Protein AF-A0A517SZ57-F1 (afdb_monomer)

Solvent-accessible surface area (backbone atoms only — not comparable to full-atom values): 10091 Å² total; per-residue (Å²): 117,34,33,33,32,41,31,28,54,90,90,48,56,42,50,52,50,46,51,49,31,30,53,42,18,38,74,72,72,33,50,44,45,76,44,53,59,81,81,44,73,68,91,78,59,69,64,86,79,36,79,41,82,43,83,41,66,70,86,71,77,87,79,80,65,83,84,56,52,62,66,47,64,80,46,38,63,70,48,49,51,38,52,44,48,58,47,46,61,42,59,80,42,87,57,79,73,95,71,88,86,86,75,53,60,57,51,54,48,83,79,45,52,78,67,57,54,52,51,50,55,52,49,22,67,72,68,76,41,90,63,76,77,82,55,64,45,79,59,50,56,61,67,61,49,49,48,54,22,45,52,55,44,50,49,56,57,49,57,49,53,52,53,53,52,56,65,72,75,107

InterPro domains:
  IPR008254 Flavodoxin/nitric oxide synthase [PS50902] (3-157)
  IPR026816 Flavodoxin domain [PF12724] (4-80)
  IPR026816 Flavodoxin domain [PF12724] (85-133)
  IPR029039 Flavoprotein-like superfamily [G3DSA:3.40.50.360] (1-157)
  IPR029039 Flavoprotein-like superfamily [SSF52218] (1-153)
  IPR052200 Protoporphyrinogen IX dehydrogenase [PTHR38030] (79-154)

Organism: NCBI:txid2528025

Sequence (170 aa):
MRAIVIYATCEGQTERIAKRCADVMRRSGVPTDTFNVTRNDVAELAVESYDAVMLGSSLHYAEHDPRIAWCIREHAKDRAEAEWLADEFLRNERIEPTRRACFAGALRYSKYGWLKKRMMRWIAEKSGSKTETTHDYEYTDWDTVDQFAKDFAADLIGNKTERLQSSLAS

Mean predicted aligned error: 10.83 Å

pLDDT: mean 72.56, std 17.62, range [38.19, 98.38]

Radius of gyration: 19.08 Å; Cα contacts (8 Å, |Δi|>4): 179; chains: 1; bounding box: 48×31×59 Å

Foldseek 3Di:
DEEEEEEEDDQCFLVVLSVLLQVLLVVVVHNYYYHYVLVDPCVPDPNVVGPYYHYTYDDDDDDDDPVCVVVCVVCVVSRVVSVCVVCVVCPVDVDDDPDDDDWDTKAALVSDDPVNLVVVVVVCVVVVHPPPSPHIGGRGPSVVSSVVSSVVSVVSVVVVVVVVVVVVVD

Nearest PDB structures (foldseek):
  1f4p-assembly1_A  TM=8.834E-01  e=1.327E-02  Nitratidesulfovibrio vulgaris
  5veg-assembly3_C  TM=7.105E-01  e=2.317E-03  Limosilactobacillus reuteri
  1xyv-assembly1_A  TM=5.063E-01  e=4.060E-03  Nitratidesulfovibrio vulgaris
  5wid-assembly2_B  TM=5.171E-01  e=7.574E-03  Methanosarcina acetivorans C2A
  7ddz-assembly1_A  TM=5.078E-01  e=4.340E-02  Enterobacteria phage RB59

Secondary structure (DSSP, 8-state):
--EEEEE--SSSHHHHHHHHHHHHHHHTT--EEEEETTTS-GGG--GGG-SEEEEE-----SS--TTSHHHHHHHHHHHHHHHHHHHHHHHHS----S-------EE-GGG--HHHHHHHHHHHHHHT----TTS-EE---HHHHHHHHHHHHHHHHHHHHHHHHHHH--

Structure (mmCIF, N/CA/C/O backbone):
data_AF-A0A517SZ57-F1
#
_entry.id   AF-A0A517SZ57-F1
#
loop_
_atom_site.group_PDB
_atom_site.id
_atom_site.type_symbol
_atom_site.label_atom_id
_atom_site.label_alt_id
_atom_site.label_comp_id
_atom_site.label_asym_id
_atom_site.label_entity_id
_atom_site.label_seq_id
_atom_site.pdbx_PDB_ins_code
_atom_site.Cartn_x
_atom_site.Cartn_y
_atom_site.Cartn_z
_atom_site.occupancy
_atom_site.B_iso_or_equiv
_atom_site.auth_seq_id
_atom_site.auth_comp_id
_atom_site.auth_asym_id
_atom_site.auth_atom_id
_atom_site.pdbx_PDB_model_num
ATOM 1 N N . MET A 1 1 ? -13.703 -2.070 14.723 1.00 83.94 1 MET A N 1
ATOM 2 C CA . MET A 1 1 ? -12.704 -1.172 14.137 1.00 83.94 1 MET A CA 1
ATOM 3 C C . MET A 1 1 ? -12.331 -1.779 12.817 1.00 83.94 1 MET A C 1
ATOM 5 O O . MET A 1 1 ? -12.002 -2.959 12.811 1.00 83.94 1 MET A O 1
ATOM 9 N N . ARG A 1 2 ? -12.494 -1.043 11.732 1.00 91.19 2 ARG A N 1
ATOM 10 C CA . ARG A 1 2 ? -12.281 -1.528 10.377 1.00 91.19 2 ARG A CA 1
ATOM 11 C C . ARG A 1 2 ? -11.394 -0.547 9.638 1.00 91.19 2 ARG A C 1
ATOM 13 O O . ARG A 1 2 ? -11.598 0.656 9.743 1.00 91.19 2 ARG A O 1
ATOM 20 N N . ALA A 1 3 ? -10.435 -1.069 8.891 1.00 93.44 3 ALA A N 1
ATOM 21 C CA . ALA A 1 3 ? -9.559 -0.267 8.053 1.00 93.44 3 ALA A CA 1
ATOM 22 C C . ALA A 1 3 ? -9.757 -0.610 6.576 1.00 93.44 3 ALA A C 1
ATOM 24 O O . ALA A 1 3 ? -10.276 -1.675 6.238 1.00 93.44 3 ALA A O 1
ATOM 25 N N . ILE A 1 4 ? -9.309 0.272 5.693 1.00 93.19 4 ILE A N 1
ATOM 26 C CA . ILE A 1 4 ? -9.228 -0.005 4.262 1.00 93.19 4 ILE A CA 1
ATOM 27 C C . ILE A 1 4 ? -7.872 0.418 3.711 1.00 93.19 4 ILE A C 1
ATOM 29 O O . ILE A 1 4 ? -7.349 1.474 4.058 1.00 93.19 4 ILE A O 1
ATOM 33 N N . VAL A 1 5 ? -7.301 -0.412 2.839 1.00 92.31 5 VAL A N 1
ATOM 34 C CA . VAL A 1 5 ? -6.126 -0.067 2.036 1.00 92.31 5 VAL A CA 1
ATOM 35 C C . VAL A 1 5 ? -6.583 0.264 0.620 1.00 92.31 5 VAL A C 1
ATOM 37 O O . VAL A 1 5 ? -6.932 -0.630 -0.154 1.00 92.31 5 VAL A O 1
ATOM 40 N N . ILE A 1 6 ? -6.578 1.546 0.277 1.00 88.88 6 ILE A N 1
ATOM 41 C CA . ILE A 1 6 ? -6.873 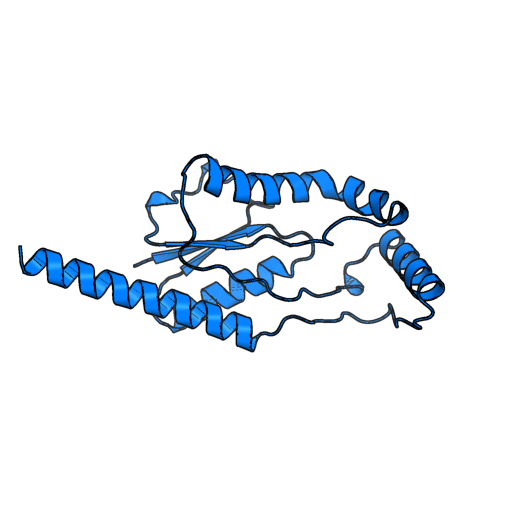2.047 -1.065 1.00 88.88 6 ILE A CA 1
ATOM 42 C C . ILE A 1 6 ? -5.547 2.168 -1.808 1.00 88.88 6 ILE A C 1
ATOM 44 O O . ILE A 1 6 ? -4.591 2.752 -1.298 1.00 88.88 6 ILE A O 1
ATOM 48 N N . TYR A 1 7 ? -5.448 1.602 -3.006 1.00 86.25 7 TYR A N 1
ATOM 49 C CA . TYR A 1 7 ? -4.203 1.648 -3.758 1.00 86.25 7 TYR A CA 1
ATOM 50 C C . TYR A 1 7 ? -4.399 1.759 -5.262 1.00 86.25 7 TYR A C 1
ATOM 52 O O . TYR A 1 7 ? -5.404 1.319 -5.817 1.00 86.25 7 TYR A O 1
ATOM 60 N N . ALA A 1 8 ? -3.370 2.285 -5.920 1.00 81.31 8 ALA A N 1
ATOM 61 C CA . ALA A 1 8 ? -3.221 2.282 -7.364 1.00 81.31 8 ALA A CA 1
ATOM 62 C C . ALA A 1 8 ? -1.976 1.483 -7.759 1.00 81.31 8 ALA A C 1
ATOM 64 O O . ALA A 1 8 ? -0.905 1.621 -7.162 1.00 81.31 8 ALA A O 1
ATOM 65 N N . THR A 1 9 ? -2.089 0.635 -8.781 1.00 80.19 9 THR A N 1
ATOM 66 C CA . THR A 1 9 ? -0.942 -0.122 -9.289 1.00 80.19 9 THR A CA 1
ATOM 67 C C . THR A 1 9 ? -0.967 -0.240 -10.806 1.00 80.19 9 THR A C 1
ATOM 69 O O . THR A 1 9 ? -2.011 -0.515 -11.394 1.00 80.19 9 THR A O 1
ATOM 72 N N . CYS A 1 10 ? 0.205 -0.085 -11.425 1.00 72.75 10 CYS A N 1
ATOM 73 C CA . CYS A 1 10 ? 0.409 -0.358 -12.850 1.00 72.75 10 CYS A CA 1
ATOM 74 C C . CYS A 1 10 ? 0.941 -1.786 -13.063 1.00 72.75 10 CYS A C 1
ATOM 76 O O . CYS A 1 10 ? 0.370 -2.581 -13.803 1.00 72.75 10 CYS A O 1
ATOM 78 N N . GLU A 1 11 ? 2.030 -2.146 -12.373 1.00 73.44 11 GLU A N 1
ATOM 79 C CA . GLU A 1 11 ? 2.751 -3.414 -12.602 1.00 73.44 11 GLU A CA 1
ATOM 80 C C . GLU A 1 11 ? 2.417 -4.508 -11.562 1.00 73.44 11 GLU A C 1
ATOM 82 O O . GLU A 1 11 ? 2.862 -5.659 -11.662 1.00 73.44 11 GLU A O 1
ATOM 87 N N . GLY A 1 12 ? 1.576 -4.176 -10.577 1.00 83.44 12 GLY A N 1
ATOM 88 C CA . GLY A 1 12 ? 1.079 -5.091 -9.546 1.00 83.44 12 GLY A CA 1
ATOM 89 C C . GLY A 1 12 ? 1.915 -5.135 -8.266 1.00 83.44 12 GLY A C 1
ATOM 90 O O . GLY A 1 12 ? 1.548 -5.848 -7.336 1.00 83.44 12 GLY A O 1
ATOM 91 N N . GLN A 1 13 ? 3.029 -4.398 -8.177 1.00 85.31 13 GLN A N 1
ATOM 92 C CA . GLN A 1 13 ? 3.832 -4.398 -6.950 1.00 85.31 13 GLN A CA 1
ATOM 93 C C . GLN A 1 13 ? 3.120 -3.684 -5.800 1.00 85.31 13 GLN A C 1
ATOM 95 O O . GLN A 1 13 ? 3.019 -4.243 -4.712 1.00 85.31 13 GLN A O 1
ATOM 100 N N . THR A 1 14 ? 2.554 -2.501 -6.050 1.00 86.88 14 THR A N 1
ATOM 101 C CA . THR A 1 14 ? 1.761 -1.785 -5.039 1.00 86.88 14 THR A CA 1
ATOM 102 C C . THR A 1 14 ? 0.558 -2.611 -4.578 1.00 86.88 14 THR A C 1
ATOM 104 O O . THR A 1 14 ? 0.268 -2.620 -3.390 1.00 86.88 14 THR A O 1
ATOM 107 N N . GLU A 1 15 ? -0.078 -3.392 -5.461 1.00 91.38 15 GLU A N 1
ATOM 108 C CA . GLU A 1 15 ? -1.134 -4.336 -5.058 1.00 91.38 15 GLU A CA 1
ATOM 109 C C . GLU A 1 15 ? -0.623 -5.410 -4.094 1.00 91.38 15 GLU A C 1
ATOM 111 O O . GLU A 1 15 ? -1.289 -5.707 -3.104 1.00 91.38 15 GLU A O 1
ATOM 116 N N . ARG A 1 16 ? 0.557 -5.994 -4.347 1.00 94.06 16 ARG A N 1
ATOM 117 C CA . ARG A 1 16 ? 1.138 -6.977 -3.419 1.00 94.06 16 ARG A CA 1
ATOM 118 C C . ARG A 1 16 ? 1.443 -6.359 -2.062 1.00 94.06 16 ARG A C 1
ATOM 120 O O . ARG A 1 16 ? 1.138 -6.985 -1.053 1.00 94.06 16 ARG A O 1
ATOM 127 N N . ILE A 1 17 ? 2.013 -5.155 -2.043 1.00 93.56 17 ILE A N 1
ATOM 128 C CA . ILE A 1 17 ? 2.291 -4.418 -0.805 1.00 93.56 17 ILE A CA 1
ATOM 129 C C . ILE A 1 17 ? 0.980 -4.138 -0.062 1.00 93.56 17 ILE A C 1
ATOM 131 O O . ILE A 1 17 ? 0.853 -4.502 1.101 1.00 93.56 17 ILE A O 1
ATOM 135 N N . ALA A 1 18 ? -0.029 -3.592 -0.743 1.00 94.56 18 ALA A N 1
ATOM 136 C CA . ALA A 1 18 ? -1.326 -3.271 -0.153 1.00 94.56 18 ALA A CA 1
ATOM 137 C C . ALA A 1 18 ? -2.034 -4.504 0.430 1.00 94.56 18 ALA A C 1
ATOM 139 O O . ALA A 1 18 ? -2.500 -4.476 1.570 1.00 94.56 18 ALA A O 1
ATOM 140 N N . LYS A 1 19 ? -2.070 -5.612 -0.322 1.00 96.62 19 LYS A N 1
ATOM 141 C CA . LYS A 1 19 ? -2.635 -6.881 0.158 1.00 96.62 19 LYS A CA 1
ATOM 142 C C . LYS A 1 19 ? -1.855 -7.428 1.349 1.00 96.62 19 LYS A C 1
ATOM 144 O O . LYS A 1 19 ? -2.472 -7.872 2.311 1.00 96.62 19 LYS A O 1
ATOM 149 N N . ARG A 1 20 ? -0.520 -7.340 1.326 1.00 97.75 20 ARG A N 1
ATOM 150 C CA . ARG A 1 20 ? 0.320 -7.767 2.451 1.00 97.75 20 ARG A CA 1
ATOM 151 C C . ARG A 1 20 ? 0.036 -6.949 3.708 1.00 97.75 20 ARG A C 1
ATOM 153 O O . ARG A 1 20 ? -0.164 -7.548 4.761 1.00 97.75 20 ARG A O 1
ATOM 160 N N . CYS A 1 21 ? -0.050 -5.622 3.595 1.00 97.31 21 CYS A N 1
ATOM 161 C CA . CYS A 1 21 ? -0.432 -4.755 4.708 1.00 97.31 21 CYS A CA 1
ATOM 162 C C . CYS A 1 21 ? -1.797 -5.154 5.276 1.00 97.31 21 CYS A C 1
ATOM 164 O O . CYS A 1 21 ? -1.914 -5.378 6.479 1.00 97.31 21 CYS A O 1
ATOM 166 N N . ALA A 1 22 ? -2.807 -5.326 4.418 1.00 97.62 22 ALA A N 1
ATOM 167 C CA . ALA A 1 22 ? -4.140 -5.735 4.851 1.00 97.62 22 ALA A CA 1
ATOM 168 C C . ALA A 1 22 ? -4.134 -7.098 5.562 1.00 97.62 22 ALA A C 1
ATOM 170 O O . ALA A 1 22 ? -4.761 -7.246 6.608 1.00 97.62 22 ALA A O 1
ATOM 171 N N . ASP A 1 23 ? -3.395 -8.084 5.050 1.00 98.38 23 ASP A N 1
ATOM 172 C CA . ASP A 1 23 ? -3.274 -9.404 5.680 1.00 98.38 23 ASP A CA 1
ATOM 173 C C . ASP A 1 23 ? -2.575 -9.346 7.041 1.00 98.38 23 ASP A C 1
ATOM 175 O O . ASP A 1 23 ? -2.975 -10.034 7.983 1.00 98.38 23 ASP A O 1
ATOM 179 N N . VAL A 1 24 ? -1.534 -8.523 7.174 1.00 98.00 24 VAL A N 1
ATOM 180 C CA . VAL A 1 24 ? -0.868 -8.289 8.460 1.00 98.00 24 VAL A CA 1
ATOM 181 C C . VAL A 1 24 ? -1.825 -7.626 9.447 1.00 98.00 24 VAL A C 1
ATOM 183 O O . VAL A 1 24 ? -1.983 -8.137 10.552 1.00 98.00 24 VAL A O 1
ATOM 186 N N . MET A 1 25 ? -2.528 -6.567 9.045 1.00 97.19 25 MET A N 1
ATOM 187 C CA . MET A 1 25 ? -3.494 -5.878 9.903 1.00 97.19 25 MET A CA 1
ATOM 188 C C . MET A 1 25 ? -4.645 -6.794 10.344 1.00 97.19 25 MET A C 1
ATOM 190 O O . MET A 1 25 ? -4.996 -6.809 11.525 1.00 97.19 25 MET A O 1
ATOM 194 N N . ARG A 1 26 ? -5.174 -7.627 9.434 1.00 97.25 26 ARG A N 1
ATOM 195 C CA . ARG A 1 26 ? -6.184 -8.653 9.752 1.00 97.25 26 ARG A CA 1
ATOM 196 C C . ARG A 1 26 ? -5.679 -9.624 10.815 1.00 97.25 26 ARG A C 1
ATOM 198 O O . ARG A 1 26 ? -6.395 -9.892 11.776 1.00 97.25 26 ARG A O 1
ATOM 205 N N . ARG A 1 27 ? -4.445 -10.126 10.676 1.00 97.06 27 ARG A N 1
ATOM 206 C CA . ARG A 1 27 ? -3.818 -11.021 11.670 1.00 97.06 27 ARG A CA 1
ATOM 207 C C . ARG A 1 27 ? -3.573 -10.336 13.012 1.00 97.06 27 ARG A C 1
ATOM 209 O O . ARG A 1 27 ? -3.646 -11.001 14.038 1.00 97.06 27 ARG A O 1
ATOM 216 N N . SER A 1 28 ? -3.349 -9.026 13.008 1.00 95.31 28 SER A N 1
ATOM 217 C CA . SER A 1 28 ? -3.250 -8.200 14.216 1.00 95.31 28 SER A CA 1
ATOM 218 C C . SER A 1 28 ? -4.613 -7.839 14.832 1.00 95.31 28 SER A C 1
ATOM 220 O O . SER A 1 28 ? -4.660 -7.072 15.787 1.00 95.31 28 SER A O 1
ATOM 222 N N . GLY A 1 29 ? -5.726 -8.373 14.312 1.00 94.69 29 GLY A N 1
ATOM 223 C CA . GLY A 1 29 ? -7.066 -8.165 14.870 1.00 94.69 29 GLY A CA 1
ATOM 224 C C . GLY A 1 29 ? -7.808 -6.934 14.342 1.00 94.69 29 GLY A C 1
ATOM 225 O O . GLY A 1 29 ? -8.858 -6.586 14.880 1.00 94.69 29 GLY A O 1
ATOM 226 N N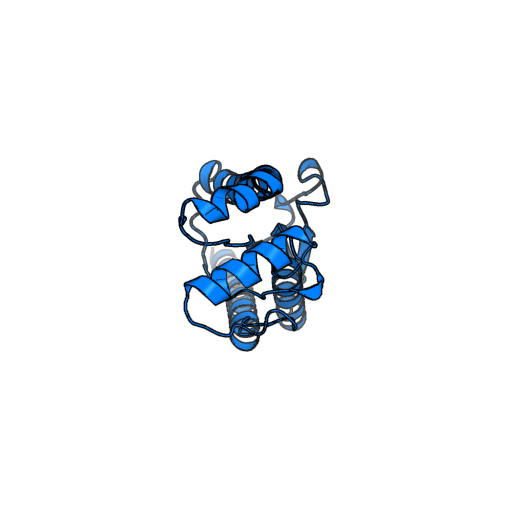 . VAL A 1 30 ? -7.306 -6.287 13.284 1.00 95.62 30 VAL A N 1
ATOM 227 C CA . VAL A 1 30 ? -7.980 -5.175 12.600 1.00 95.62 30 VAL A CA 1
ATOM 228 C C . VAL A 1 30 ? -8.554 -5.685 11.273 1.00 95.62 30 VAL A C 1
ATOM 230 O O . VAL A 1 30 ? -7.807 -5.834 10.301 1.00 95.62 30 VAL A O 1
ATOM 233 N N . PRO A 1 31 ? -9.870 -5.971 11.183 1.00 96.12 31 PRO A N 1
ATOM 234 C CA . PRO A 1 31 ? -10.500 -6.280 9.908 1.00 96.12 31 PRO A CA 1
ATOM 235 C C . PRO A 1 31 ? -10.191 -5.171 8.900 1.00 96.12 31 PRO A C 1
ATOM 237 O O . PRO A 1 31 ? -10.443 -3.996 9.163 1.00 96.12 31 PRO A O 1
ATOM 240 N N . THR A 1 32 ? -9.586 -5.550 7.780 1.00 96.88 32 THR A N 1
ATOM 241 C CA . THR A 1 32 ? -9.049 -4.597 6.807 1.00 96.88 32 THR A CA 1
ATOM 242 C C . THR A 1 32 ? -9.504 -4.982 5.412 1.00 96.88 32 THR A C 1
ATOM 244 O O . THR A 1 32 ? -9.312 -6.130 5.022 1.00 96.88 32 THR A O 1
ATOM 247 N N . ASP A 1 33 ? -10.080 -4.058 4.654 1.00 95.19 33 ASP A N 1
ATOM 248 C CA . ASP A 1 33 ? -10.451 -4.266 3.251 1.00 95.19 33 ASP A CA 1
ATOM 249 C C . ASP A 1 33 ? -9.381 -3.698 2.313 1.00 95.19 33 ASP A C 1
ATOM 251 O O . ASP A 1 33 ? -8.481 -2.973 2.733 1.00 95.19 33 ASP A O 1
ATOM 255 N N . THR A 1 34 ? -9.443 -4.050 1.030 1.00 94.06 34 THR A N 1
ATOM 256 C CA . THR A 1 34 ? -8.514 -3.537 0.014 1.00 94.06 34 THR A CA 1
ATOM 257 C C . THR A 1 34 ? -9.282 -3.063 -1.207 1.00 94.06 34 THR A C 1
ATOM 259 O O . THR A 1 34 ? -10.129 -3.809 -1.695 1.00 94.06 34 THR A O 1
ATOM 262 N N . PHE A 1 35 ? -8.937 -1.897 -1.747 1.00 88.75 35 PHE A N 1
ATOM 263 C CA . PHE A 1 35 ? -9.620 -1.303 -2.894 1.00 88.75 35 PHE A CA 1
ATOM 264 C C . PHE A 1 35 ? -8.619 -0.816 -3.942 1.00 88.75 35 PHE A C 1
ATOM 266 O O . PHE A 1 35 ? -7.731 -0.024 -3.636 1.00 88.75 35 PHE A O 1
ATOM 273 N N . ASN A 1 36 ? -8.749 -1.313 -5.176 1.00 87.00 36 ASN A N 1
ATOM 274 C CA . ASN A 1 36 ? -7.895 -0.908 -6.292 1.00 87.00 36 ASN A CA 1
ATOM 275 C C . ASN A 1 36 ? -8.609 0.125 -7.163 1.00 87.00 36 ASN A C 1
ATOM 277 O O . ASN A 1 36 ? -9.524 -0.230 -7.908 1.00 87.00 36 ASN A O 1
ATOM 281 N N . VAL A 1 37 ? -8.140 1.365 -7.120 1.00 80.06 37 VAL A N 1
ATOM 282 C CA . VAL A 1 37 ? -8.763 2.494 -7.828 1.00 80.06 37 VAL A CA 1
ATOM 283 C C . VAL A 1 37 ? -8.508 2.466 -9.334 1.00 80.06 37 VAL A C 1
ATOM 285 O O . VAL A 1 37 ? -9.255 3.064 -10.090 1.00 80.06 37 VAL A O 1
ATOM 288 N N . THR A 1 38 ? -7.498 1.723 -9.811 1.00 74.50 38 THR A N 1
ATOM 289 C CA . THR A 1 38 ? -7.248 1.596 -11.261 1.00 74.50 38 THR A CA 1
ATOM 290 C C . THR A 1 38 ? -8.203 0.621 -11.946 1.00 74.50 38 THR A C 1
ATOM 292 O O . THR A 1 38 ? -8.153 0.449 -13.161 1.00 74.50 38 THR A O 1
ATOM 295 N N . ARG A 1 39 ? -9.047 -0.073 -11.174 1.00 75.88 39 ARG A N 1
ATOM 296 C CA . ARG A 1 39 ? -9.964 -1.103 -11.681 1.00 75.88 39 ARG A CA 1
ATOM 297 C C . ARG A 1 39 ? -11.413 -0.918 -11.251 1.00 75.88 39 ARG A C 1
ATOM 299 O O . ARG A 1 39 ? -12.261 -1.638 -11.764 1.00 75.88 39 ARG A O 1
ATOM 306 N N . ASN A 1 40 ? -11.682 -0.025 -10.305 1.00 73.62 40 ASN A N 1
ATOM 307 C CA . ASN A 1 40 ? -12.998 0.161 -9.708 1.00 73.62 40 ASN A CA 1
ATOM 308 C C . ASN A 1 40 ? -13.261 1.657 -9.539 1.00 73.62 40 ASN A C 1
ATOM 310 O O . ASN A 1 40 ? -12.328 2.412 -9.263 1.00 73.62 40 ASN A O 1
ATOM 314 N N . ASP A 1 41 ? -14.520 2.059 -9.678 1.00 73.62 41 ASP A N 1
ATOM 315 C CA . ASP A 1 41 ? -14.937 3.442 -9.472 1.00 73.62 41 ASP A CA 1
ATOM 316 C C . ASP A 1 41 ? -15.008 3.760 -7.971 1.00 73.62 41 ASP A C 1
ATOM 318 O O . ASP A 1 41 ? -15.628 3.039 -7.189 1.00 73.62 41 ASP A O 1
ATOM 322 N N . VAL A 1 42 ? -14.354 4.847 -7.566 1.00 67.19 42 VAL A N 1
ATOM 323 C CA . VAL A 1 42 ? -14.334 5.337 -6.181 1.00 67.19 42 VAL A CA 1
ATOM 324 C C . VAL A 1 42 ? -15.692 5.859 -5.713 1.00 67.19 42 VAL A C 1
ATOM 326 O O . VAL A 1 42 ? -15.913 5.916 -4.507 1.00 67.19 42 VAL A O 1
ATOM 329 N N . ALA A 1 43 ? -16.612 6.192 -6.626 1.00 67.12 43 ALA A N 1
ATOM 330 C CA . ALA A 1 43 ? -17.948 6.686 -6.286 1.00 67.12 43 ALA A CA 1
ATOM 331 C C . ALA A 1 43 ? -18.781 5.692 -5.454 1.00 67.12 43 ALA A C 1
ATOM 333 O O . ALA A 1 43 ? -19.719 6.090 -4.767 1.00 67.12 43 ALA A O 1
ATOM 334 N N . GLU A 1 44 ? -18.437 4.404 -5.492 1.00 63.53 44 GLU A N 1
ATOM 335 C CA . GLU A 1 44 ? -19.122 3.347 -4.741 1.00 63.53 44 GLU A CA 1
ATOM 336 C C . GLU A 1 44 ? -18.506 3.094 -3.355 1.00 63.53 44 GLU A C 1
ATOM 338 O O . GLU A 1 44 ? -19.006 2.272 -2.581 1.00 63.53 44 GLU A O 1
ATOM 343 N N . LEU A 1 45 ? -17.406 3.774 -3.020 1.00 73.44 45 LEU A N 1
ATOM 344 C CA . LEU A 1 45 ? -16.664 3.514 -1.800 1.00 73.44 45 LEU A CA 1
ATOM 345 C C . LEU A 1 45 ? -17.174 4.371 -0.634 1.00 73.44 45 LEU A C 1
ATOM 347 O O . LEU A 1 45 ? -16.847 5.548 -0.525 1.00 73.44 45 LEU A O 1
ATOM 351 N N . ALA A 1 46 ? -17.902 3.743 0.291 1.00 79.25 46 ALA A N 1
ATOM 352 C CA . ALA A 1 46 ? -18.315 4.341 1.564 1.00 79.25 46 ALA A CA 1
ATOM 353 C C . ALA A 1 46 ? -17.130 4.436 2.549 1.00 79.25 46 ALA A C 1
ATOM 355 O O . ALA A 1 46 ? -17.029 3.658 3.509 1.00 79.25 46 ALA A O 1
ATOM 356 N N . VAL A 1 47 ? -16.182 5.339 2.279 1.00 73.38 47 VAL A N 1
ATOM 357 C CA . VAL A 1 47 ? -14.947 5.527 3.068 1.00 73.38 47 VAL A CA 1
ATOM 358 C C . VAL A 1 47 ? -15.260 5.843 4.532 1.00 73.38 47 VAL A C 1
ATOM 360 O O . VAL A 1 47 ? -14.580 5.343 5.425 1.00 73.38 47 VAL A O 1
ATOM 363 N N . GLU A 1 48 ? -16.337 6.581 4.793 1.00 77.56 48 GLU A N 1
ATOM 364 C CA . GLU A 1 48 ? -16.829 6.940 6.126 1.00 77.56 48 GLU A CA 1
ATOM 365 C C . GLU A 1 48 ? -17.207 5.735 7.005 1.00 77.56 48 GLU A C 1
ATOM 367 O O . GLU A 1 48 ? -17.308 5.862 8.224 1.00 77.56 48 GLU A O 1
ATOM 372 N N . SER A 1 49 ? -17.387 4.549 6.412 1.00 84.38 49 SER A N 1
ATOM 373 C CA . SER A 1 49 ? -17.618 3.304 7.155 1.00 84.38 49 SER A CA 1
ATOM 374 C C . SER A 1 49 ? -16.348 2.706 7.777 1.00 84.38 49 SER A C 1
ATOM 376 O O . SER A 1 49 ? -16.423 1.695 8.487 1.00 84.38 49 SER A O 1
ATOM 378 N N . TYR A 1 50 ? -15.181 3.296 7.504 1.00 86.62 50 TYR A N 1
ATOM 379 C CA . TYR A 1 50 ? -13.889 2.848 8.006 1.00 86.62 50 TYR A CA 1
ATOM 380 C C . TYR A 1 50 ? -13.338 3.804 9.060 1.00 86.62 50 TYR A C 1
ATOM 382 O O . TYR A 1 50 ? -13.367 5.021 8.921 1.00 86.62 50 TYR A O 1
ATOM 390 N N . ASP A 1 51 ? -12.759 3.227 10.110 1.00 86.06 51 ASP A N 1
ATOM 391 C CA . ASP A 1 51 ? -12.095 3.976 11.177 1.00 86.06 51 ASP A CA 1
ATOM 392 C C . ASP A 1 51 ? -10.693 4.457 10.758 1.00 86.06 51 ASP A C 1
ATOM 394 O O . ASP A 1 51 ? -10.093 5.293 11.433 1.00 86.06 51 ASP A O 1
ATOM 398 N N . ALA A 1 52 ? -10.140 3.884 9.681 1.00 87.00 52 ALA A N 1
ATOM 399 C CA . ALA A 1 52 ? -8.804 4.183 9.183 1.00 87.00 52 ALA A CA 1
ATOM 400 C C . ALA A 1 52 ? -8.654 3.880 7.688 1.00 87.00 52 ALA A C 1
ATOM 402 O O . ALA A 1 52 ? -9.164 2.873 7.189 1.00 87.00 52 ALA A O 1
ATOM 403 N N . VAL A 1 53 ? -7.864 4.705 7.001 1.00 87.38 53 VAL A N 1
ATOM 404 C CA . VAL A 1 53 ? -7.538 4.556 5.579 1.00 87.38 53 VAL A CA 1
ATOM 405 C C . VAL A 1 53 ? -6.021 4.525 5.412 1.00 87.38 53 VAL A C 1
ATOM 407 O O . VAL A 1 53 ? -5.309 5.363 5.962 1.00 87.38 53 VAL A O 1
ATOM 410 N N . MET A 1 54 ? -5.521 3.565 4.639 1.00 88.56 54 MET A N 1
ATOM 411 C CA . MET A 1 54 ? -4.138 3.517 4.167 1.00 88.56 54 MET A CA 1
ATOM 412 C C . MET A 1 54 ? -4.128 3.721 2.654 1.00 88.56 54 MET A C 1
ATOM 414 O O . MET A 1 54 ? -4.839 3.022 1.935 1.00 88.56 54 MET A O 1
ATOM 418 N N . LEU A 1 55 ? -3.307 4.654 2.173 1.00 85.88 55 LEU A N 1
ATOM 419 C CA . LEU A 1 55 ? -3.158 4.948 0.749 1.00 85.88 55 LEU A CA 1
ATOM 420 C C . LEU A 1 55 ? -1.841 4.371 0.221 1.00 85.88 55 LEU A C 1
ATOM 422 O O . LEU A 1 55 ? -0.784 4.584 0.813 1.00 85.88 55 LEU A O 1
ATOM 426 N N . GLY A 1 56 ? -1.898 3.650 -0.899 1.00 82.44 56 GLY A N 1
ATOM 427 C CA . GLY A 1 56 ? -0.724 3.100 -1.575 1.00 82.44 56 GLY A CA 1
ATOM 428 C C . GLY A 1 56 ? -0.646 3.523 -3.038 1.00 82.44 56 GLY A C 1
ATOM 429 O O . GLY A 1 56 ? -1.491 3.142 -3.844 1.00 82.44 56 GLY A O 1
ATOM 430 N N . SER A 1 57 ? 0.406 4.241 -3.422 1.00 77.06 57 SER A N 1
ATOM 431 C CA . SER A 1 57 ? 0.675 4.599 -4.819 1.00 77.06 57 SER A CA 1
ATOM 432 C C . SER A 1 57 ? 2.059 4.111 -5.253 1.00 77.06 57 SER A C 1
ATOM 434 O O . SER A 1 57 ? 2.954 3.873 -4.439 1.00 77.06 57 SER A O 1
ATOM 436 N N . SER A 1 58 ? 2.237 3.879 -6.554 1.00 72.44 58 SER A N 1
ATOM 437 C CA . SER A 1 58 ? 3.554 3.554 -7.102 1.00 72.44 58 SER A CA 1
ATOM 438 C C . SER A 1 58 ? 4.381 4.831 -7.274 1.00 72.44 58 SER A C 1
ATOM 440 O O . SER A 1 58 ? 4.075 5.641 -8.142 1.00 72.44 58 SER A O 1
ATOM 442 N N . LEU A 1 59 ? 5.481 4.965 -6.535 1.00 62.56 59 LEU A N 1
ATOM 443 C CA . LEU A 1 59 ? 6.498 5.985 -6.798 1.00 62.56 59 LEU A CA 1
ATOM 444 C C . LEU A 1 59 ? 7.389 5.521 -7.957 1.00 62.56 59 LEU A C 1
ATOM 446 O O . LEU A 1 59 ? 8.179 4.590 -7.808 1.00 62.56 59 LEU A O 1
ATOM 450 N N . HIS A 1 60 ? 7.257 6.153 -9.122 1.00 54.12 60 HIS A N 1
ATOM 451 C CA . HIS A 1 60 ? 8.143 5.905 -10.261 1.00 54.12 60 HIS A CA 1
ATOM 452 C C . HIS A 1 60 ? 9.132 7.053 -10.414 1.00 54.12 60 HIS A C 1
ATOM 454 O O . HIS A 1 60 ? 8.703 8.193 -10.549 1.00 54.12 60 HIS A O 1
ATOM 460 N N . TYR A 1 61 ? 10.429 6.717 -10.431 1.00 47.88 61 TYR A N 1
ATOM 461 C CA . TYR A 1 61 ? 11.560 7.563 -10.837 1.00 47.88 61 TYR A CA 1
ATOM 462 C C . TYR A 1 61 ? 11.341 9.065 -10.599 1.00 47.88 61 TYR A C 1
ATOM 464 O O . TYR A 1 61 ? 10.829 9.773 -11.466 1.00 47.88 61 TYR A O 1
ATOM 472 N N . ALA A 1 62 ? 11.746 9.530 -9.416 1.00 39.41 62 ALA A N 1
ATOM 473 C CA . ALA A 1 62 ? 11.954 10.946 -9.142 1.00 39.41 62 ALA A CA 1
ATOM 474 C C . ALA A 1 62 ? 12.820 11.559 -10.262 1.00 39.41 62 ALA A C 1
ATOM 476 O O . ALA A 1 62 ? 13.981 11.190 -10.379 1.00 39.41 62 ALA A O 1
ATOM 477 N N . GLU A 1 63 ? 12.191 12.404 -11.086 1.00 38.19 63 GLU A N 1
ATOM 478 C CA . GLU A 1 63 ? 12.692 13.291 -12.153 1.00 38.19 63 GLU A CA 1
ATOM 479 C C . GLU A 1 63 ? 13.800 12.811 -13.126 1.00 38.19 63 GLU A C 1
ATOM 481 O O . GLU A 1 63 ? 14.745 12.092 -12.823 1.00 38.19 63 GLU A O 1
ATOM 486 N N . HIS A 1 64 ? 13.644 13.203 -14.394 1.00 43.22 64 HIS A N 1
ATOM 487 C CA . HIS A 1 64 ? 14.087 12.420 -15.547 1.00 43.22 64 HIS A CA 1
ATOM 488 C C . HIS A 1 64 ? 15.369 12.873 -16.256 1.00 43.22 64 HIS A C 1
ATOM 490 O O . HIS A 1 64 ? 15.562 14.043 -16.574 1.00 43.22 64 HIS A O 1
ATOM 496 N N . ASP A 1 65 ? 16.113 11.866 -16.728 1.00 40.34 65 ASP A N 1
ATOM 497 C CA . ASP A 1 65 ? 16.852 11.904 -17.994 1.00 40.34 65 ASP A CA 1
ATOM 498 C C . ASP A 1 65 ? 15.847 11.951 -19.179 1.00 40.34 65 ASP A C 1
ATOM 500 O O . ASP A 1 65 ? 14.948 11.097 -19.248 1.00 40.34 65 ASP A O 1
ATOM 504 N N . PRO A 1 66 ? 15.978 12.895 -20.139 1.00 42.72 66 PRO A N 1
ATOM 505 C CA . PRO A 1 66 ? 14.989 13.160 -21.195 1.00 42.72 66 PRO A CA 1
ATOM 506 C C . PRO A 1 66 ? 14.638 11.969 -22.103 1.00 42.72 66 PRO A C 1
ATOM 508 O O . PRO A 1 66 ? 13.659 12.016 -22.847 1.00 42.72 66 PRO A O 1
ATOM 511 N N . ARG A 1 67 ? 15.395 10.872 -22.052 1.00 43.28 67 ARG A N 1
ATOM 512 C CA . ARG A 1 67 ? 15.171 9.686 -22.893 1.00 43.28 67 ARG A CA 1
ATOM 513 C C . ARG A 1 67 ? 14.188 8.670 -22.313 1.00 43.28 67 ARG A C 1
ATOM 515 O O . ARG A 1 67 ? 13.683 7.831 -23.053 1.00 43.28 67 ARG A O 1
ATOM 522 N N . ILE A 1 68 ? 13.865 8.767 -21.024 1.00 45.31 68 ILE A N 1
ATOM 523 C CA . ILE A 1 68 ? 12.839 7.928 -20.377 1.00 45.31 68 ILE A CA 1
ATOM 524 C C . ILE A 1 68 ? 11.436 8.570 -20.499 1.00 45.31 68 ILE A C 1
ATOM 526 O O . ILE A 1 68 ? 10.419 7.909 -20.300 1.00 45.31 68 ILE A O 1
ATOM 530 N N . ALA A 1 69 ? 11.353 9.826 -20.959 1.00 42.44 69 ALA A N 1
ATOM 531 C CA . ALA A 1 69 ? 10.116 10.601 -21.086 1.00 42.44 69 ALA A CA 1
ATOM 532 C C . ALA A 1 69 ? 9.025 9.983 -21.989 1.00 42.44 69 ALA A C 1
ATOM 534 O O . ALA A 1 69 ? 7.867 10.393 -21.923 1.00 42.44 69 ALA A O 1
ATOM 535 N N . TRP A 1 70 ? 9.349 9.012 -22.852 1.00 42.41 70 TRP A N 1
ATOM 536 C CA . TRP A 1 70 ? 8.328 8.266 -23.604 1.00 42.41 70 TRP A CA 1
ATOM 537 C C . TRP A 1 70 ? 7.559 7.272 -22.711 1.00 42.41 70 TRP A C 1
ATOM 539 O O . TRP A 1 70 ? 6.339 7.198 -22.814 1.00 42.41 70 TRP A O 1
ATOM 549 N N . CYS A 1 71 ? 8.230 6.591 -21.774 1.00 39.38 71 CYS A N 1
ATOM 550 C CA . CYS A 1 71 ? 7.579 5.623 -20.883 1.00 39.38 71 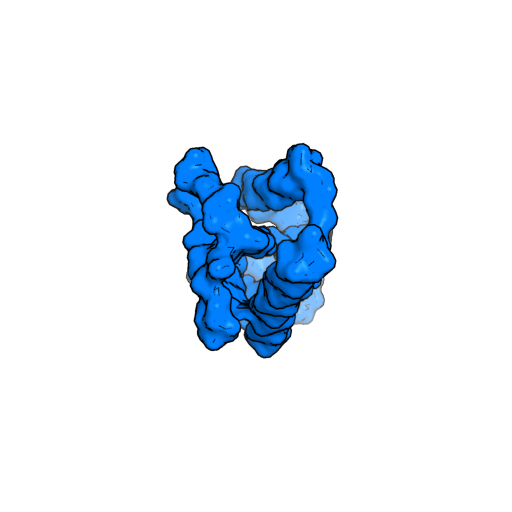CYS A CA 1
ATOM 551 C C . CYS A 1 71 ? 6.668 6.308 -19.855 1.00 39.38 71 CYS A C 1
ATOM 553 O O . CYS A 1 71 ? 5.657 5.739 -19.453 1.00 39.38 71 CYS A O 1
ATOM 555 N N . ILE A 1 72 ? 7.010 7.545 -19.468 1.00 42.03 72 ILE A N 1
ATOM 556 C CA . ILE A 1 72 ? 6.110 8.407 -18.695 1.00 42.03 72 ILE A CA 1
ATOM 557 C C . ILE A 1 72 ? 4.862 8.676 -19.520 1.00 42.03 72 ILE A C 1
ATOM 559 O O . ILE A 1 72 ? 3.779 8.441 -19.029 1.00 42.03 72 ILE A O 1
ATOM 563 N N . ARG A 1 73 ? 4.995 9.118 -20.778 1.00 44.72 73 ARG A N 1
ATOM 564 C CA . ARG A 1 73 ? 3.855 9.515 -21.620 1.00 44.72 73 ARG A CA 1
ATOM 565 C C . ARG A 1 73 ? 2.859 8.387 -21.888 1.00 44.72 73 ARG A C 1
ATOM 567 O O . ARG A 1 73 ? 1.668 8.660 -21.946 1.00 44.72 73 ARG A O 1
ATOM 574 N N . GLU A 1 74 ? 3.323 7.148 -22.020 1.00 43.66 74 GLU A N 1
ATOM 575 C CA . GLU A 1 74 ? 2.453 5.995 -22.301 1.00 43.66 74 GLU A CA 1
ATOM 576 C C . GLU A 1 74 ? 1.622 5.536 -21.090 1.00 43.66 74 GLU A C 1
ATOM 578 O O . GLU A 1 74 ? 0.543 4.980 -21.261 1.00 43.66 74 GLU A O 1
ATOM 583 N N . HIS A 1 75 ? 2.093 5.815 -19.870 1.00 48.41 75 HIS A N 1
ATOM 584 C CA . HIS A 1 75 ? 1.416 5.464 -18.614 1.00 48.41 75 HIS A CA 1
ATOM 585 C C . HIS A 1 75 ? 1.100 6.693 -17.740 1.00 48.41 75 HIS A C 1
ATOM 587 O O . HIS A 1 75 ? 0.745 6.560 -16.571 1.00 48.41 75 HIS A O 1
ATOM 593 N N . ALA A 1 76 ? 1.239 7.901 -18.298 1.00 50.31 76 ALA A N 1
ATOM 594 C CA . ALA A 1 76 ? 1.093 9.168 -17.580 1.00 50.31 76 ALA A CA 1
ATOM 595 C C . ALA A 1 76 ? -0.329 9.357 -17.081 1.00 50.31 76 ALA A C 1
ATOM 597 O O . ALA A 1 76 ? -0.511 10.000 -16.062 1.00 50.31 76 ALA A O 1
ATOM 598 N N . LYS A 1 77 ? -1.319 8.803 -17.785 1.00 50.78 77 LYS A N 1
ATOM 599 C CA . LYS A 1 77 ? -2.723 8.925 -17.407 1.00 50.78 77 LYS A CA 1
ATOM 600 C C . LYS A 1 77 ? -3.007 8.175 -16.103 1.00 50.78 77 LYS A C 1
ATOM 602 O O . LYS A 1 77 ? -3.358 8.811 -15.122 1.00 50.78 77 LYS A O 1
ATOM 607 N N . ASP A 1 78 ? -2.710 6.877 -16.053 1.00 52.16 78 ASP A N 1
ATOM 608 C CA . ASP A 1 78 ? -2.915 6.048 -14.855 1.00 52.16 78 ASP A CA 1
ATOM 609 C C . ASP A 1 78 ? -2.057 6.525 -13.667 1.00 52.16 78 ASP A C 1
ATOM 611 O O . ASP A 1 78 ? -2.457 6.433 -12.506 1.00 52.16 78 ASP A O 1
ATOM 615 N N . ARG A 1 79 ? -0.858 7.056 -13.953 1.00 53.88 79 ARG A N 1
ATOM 616 C CA . ARG A 1 79 ? 0.049 7.629 -12.951 1.00 53.88 79 ARG A CA 1
ATOM 617 C C . ARG A 1 79 ? -0.445 8.972 -12.421 1.00 53.88 79 ARG A C 1
ATOM 619 O O . ARG A 1 79 ? -0.451 9.159 -11.211 1.00 53.88 79 ARG A O 1
ATOM 626 N N . ALA A 1 80 ? -0.838 9.883 -13.308 1.00 56.22 80 ALA A N 1
ATOM 627 C CA . ALA A 1 80 ? -1.359 11.187 -12.929 1.00 56.22 80 ALA A CA 1
ATOM 628 C C . ALA A 1 80 ? -2.682 11.033 -12.191 1.00 56.22 80 ALA A C 1
ATOM 630 O O . ALA A 1 80 ? -2.879 11.750 -11.233 1.00 56.22 80 ALA A O 1
ATOM 631 N N . GLU A 1 81 ? -3.537 10.076 -12.555 1.00 51.88 81 GLU A N 1
ATOM 632 C CA . GLU A 1 81 ? -4.766 9.766 -11.816 1.00 51.88 81 GLU A CA 1
ATOM 633 C C . GLU A 1 81 ? -4.471 9.197 -10.419 1.00 51.88 81 GLU A C 1
ATOM 635 O O . GLU A 1 81 ? -5.127 9.578 -9.458 1.00 51.88 81 GLU A O 1
ATOM 640 N N . ALA A 1 82 ? -3.459 8.336 -10.268 1.00 52.81 82 ALA A N 1
ATOM 641 C CA . ALA A 1 82 ? -3.059 7.790 -8.968 1.00 52.81 82 ALA A CA 1
ATOM 642 C C . ALA A 1 82 ? -2.387 8.824 -8.047 1.00 52.81 82 ALA A C 1
ATOM 644 O O . ALA A 1 82 ? -2.674 8.866 -6.850 1.00 52.81 82 ALA A O 1
ATOM 645 N N . GLU A 1 83 ? -1.473 9.627 -8.599 1.00 55.38 83 GLU A N 1
ATOM 646 C CA . GLU A 1 83 ? -0.829 10.738 -7.896 1.00 55.38 83 GLU A CA 1
ATOM 647 C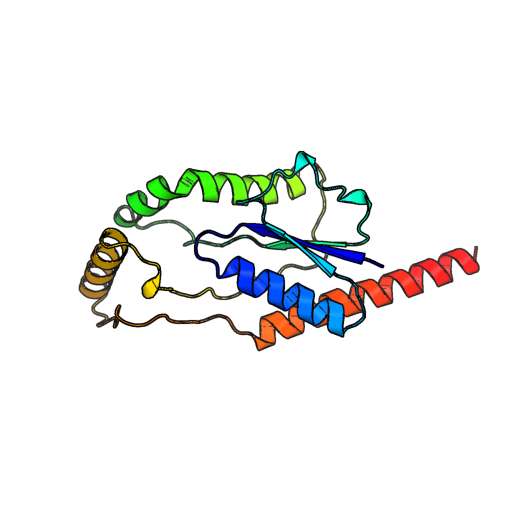 C . GLU A 1 83 ? -1.865 11.817 -7.575 1.00 55.38 83 GLU A C 1
ATOM 649 O O . GLU A 1 83 ? -1.938 12.232 -6.427 1.00 55.38 83 GLU A O 1
ATOM 654 N N . TRP A 1 84 ? -2.727 12.185 -8.530 1.00 55.16 84 TRP A N 1
ATOM 655 C CA . TRP A 1 84 ? -3.844 13.105 -8.323 1.00 55.16 84 TRP A CA 1
ATOM 656 C C . TRP A 1 84 ? -4.816 12.580 -7.283 1.00 55.16 84 TRP A C 1
ATOM 658 O O . TRP A 1 84 ? -5.212 13.364 -6.453 1.00 55.16 84 TRP A O 1
ATOM 668 N N . LEU A 1 85 ? -5.167 11.293 -7.235 1.00 57.19 85 LEU A N 1
ATOM 669 C CA . LEU A 1 85 ? -6.086 10.797 -6.207 1.00 57.19 85 LEU A CA 1
ATOM 670 C C . LEU A 1 85 ? -5.469 10.870 -4.805 1.00 57.19 85 LEU A C 1
ATOM 672 O O . LEU A 1 85 ? -6.146 11.263 -3.859 1.00 57.19 85 LEU A O 1
ATOM 676 N N . ALA A 1 86 ? -4.190 10.508 -4.663 1.00 54.72 86 ALA A N 1
ATOM 677 C CA . ALA A 1 86 ? -3.484 10.666 -3.396 1.00 54.72 86 ALA A CA 1
ATOM 678 C C . ALA A 1 86 ? -3.377 12.151 -3.006 1.00 54.72 86 ALA A C 1
ATOM 680 O O . ALA A 1 86 ? -3.638 12.492 -1.856 1.00 54.72 86 ALA A O 1
ATOM 681 N N . ASP A 1 87 ? -3.057 13.032 -3.958 1.00 54.12 87 ASP A N 1
ATOM 682 C CA . ASP A 1 87 ? -2.972 14.476 -3.729 1.00 54.12 87 ASP A CA 1
ATOM 683 C C . ASP A 1 87 ? -4.348 15.102 -3.469 1.00 54.12 87 ASP A C 1
ATOM 685 O O . ASP A 1 87 ? -4.459 15.928 -2.583 1.00 54.12 87 ASP A O 1
ATOM 689 N N . GLU A 1 88 ? -5.402 14.720 -4.185 1.00 54.22 88 GLU A N 1
ATOM 690 C CA . GLU A 1 88 ? -6.782 15.210 -4.067 1.00 54.22 88 GLU A CA 1
ATOM 691 C C . GLU A 1 88 ? -7.369 14.787 -2.717 1.00 54.22 88 GLU A C 1
ATOM 693 O O . GLU A 1 88 ? -7.938 15.623 -2.019 1.00 54.22 88 GLU A O 1
ATOM 698 N N . P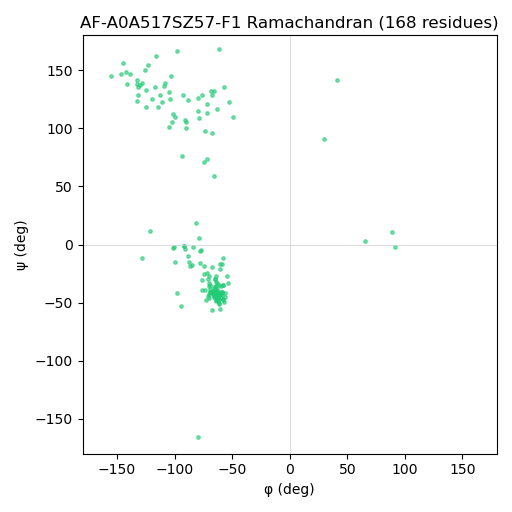HE A 1 89 ? -7.152 13.535 -2.288 1.00 53.62 89 PHE A N 1
ATOM 699 C CA . PHE A 1 89 ? -7.569 13.054 -0.965 1.00 53.62 89 PHE A CA 1
ATOM 700 C C . PHE A 1 89 ? -6.834 13.791 0.169 1.00 53.62 89 PHE A C 1
ATOM 702 O O . PHE A 1 89 ? -7.430 14.085 1.200 1.00 53.62 89 PHE A O 1
ATOM 709 N N . LEU A 1 90 ? -5.556 14.138 -0.030 1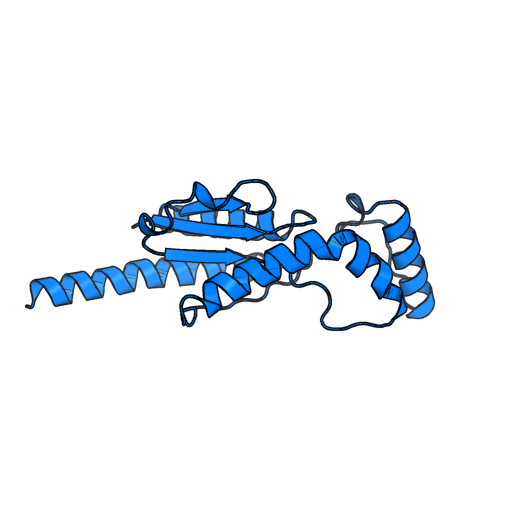.00 52.25 90 LEU A N 1
ATOM 710 C CA . LEU A 1 90 ? -4.744 14.897 0.934 1.00 52.25 90 LEU A CA 1
ATOM 711 C C . LEU A 1 90 ? -4.909 16.431 0.830 1.00 52.25 90 LEU A C 1
ATOM 713 O O . LEU A 1 90 ? -4.506 17.152 1.744 1.00 52.25 90 LEU A O 1
ATOM 717 N N . ARG A 1 91 ? -5.445 16.957 -0.283 1.00 48.97 91 ARG A N 1
ATOM 718 C CA . ARG A 1 91 ? -5.635 18.399 -0.539 1.00 48.97 91 ARG A CA 1
ATOM 719 C C . ARG A 1 91 ? -7.048 18.873 -0.232 1.00 48.97 91 ARG A C 1
ATOM 721 O O . ARG A 1 91 ? -7.177 19.968 0.315 1.00 48.97 91 ARG A O 1
ATOM 728 N N . ASN A 1 92 ? -8.082 18.110 -0.598 1.00 47.25 92 ASN A N 1
ATOM 729 C CA . ASN A 1 92 ? -9.474 18.502 -0.338 1.00 47.25 92 ASN A CA 1
ATOM 730 C C . ASN A 1 92 ? -9.803 18.434 1.154 1.00 47.25 92 ASN A C 1
ATOM 732 O O . ASN A 1 92 ? -10.515 19.292 1.671 1.00 47.25 92 ASN A O 1
ATOM 736 N N . GLU A 1 93 ? -9.201 17.488 1.866 1.00 51.91 93 GLU A N 1
ATOM 737 C CA . GLU A 1 93 ? -9.188 17.453 3.318 1.00 51.91 93 GLU A CA 1
ATOM 738 C C . GLU A 1 93 ? -7.734 17.661 3.741 1.00 51.91 93 GLU A C 1
ATOM 740 O O . GLU A 1 93 ? -6.883 16.873 3.354 1.00 51.91 93 GLU A O 1
ATOM 745 N N . ARG A 1 94 ? -7.409 18.732 4.483 1.00 50.88 94 ARG A N 1
ATOM 746 C CA . ARG A 1 94 ? -6.055 19.009 5.022 1.00 50.88 94 ARG A CA 1
ATOM 747 C C . ARG A 1 94 ? -5.644 17.956 6.071 1.00 50.88 94 ARG A C 1
ATOM 749 O O . ARG A 1 94 ? -5.418 18.281 7.236 1.00 50.88 94 ARG A O 1
ATOM 756 N N . ILE A 1 95 ? -5.612 16.691 5.677 1.00 56.81 95 ILE A N 1
ATOM 757 C CA . ILE A 1 95 ? -5.320 15.539 6.515 1.00 56.81 95 ILE A CA 1
ATOM 758 C C . ILE A 1 95 ? -3.820 15.307 6.451 1.00 56.81 95 ILE A C 1
ATOM 760 O O . ILE A 1 95 ? -3.282 14.821 5.457 1.00 56.81 95 ILE A O 1
ATOM 764 N N . GLU A 1 96 ? -3.133 15.626 7.543 1.00 61.78 96 GLU A N 1
ATOM 765 C CA . GLU A 1 96 ? -1.775 15.136 7.735 1.00 61.78 96 GLU A CA 1
ATOM 766 C C . GLU A 1 96 ? -1.835 13.630 8.041 1.00 61.78 96 GLU A C 1
ATOM 768 O O . GLU A 1 96 ? -2.484 13.221 9.010 1.00 61.78 96 GLU A O 1
ATOM 773 N N . PRO A 1 97 ? -1.186 12.774 7.234 1.00 70.12 97 PRO A N 1
ATOM 774 C CA . PRO A 1 97 ? -1.192 11.343 7.468 1.00 70.12 97 PRO A CA 1
ATOM 775 C C . PRO A 1 97 ? -0.455 11.027 8.768 1.00 70.12 97 PRO A C 1
ATOM 777 O O . PRO A 1 97 ? 0.680 11.452 8.980 1.00 70.12 97 PRO A 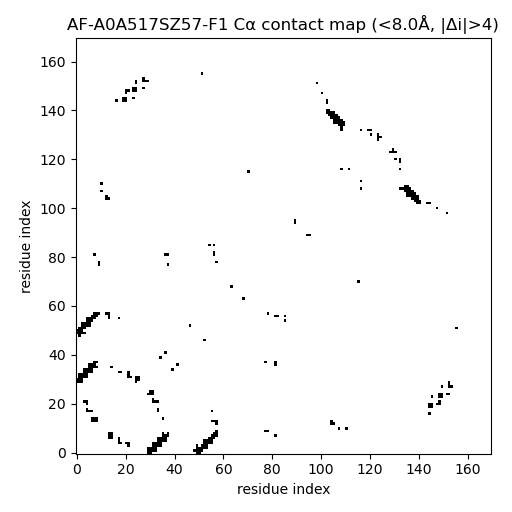O 1
ATOM 780 N N . THR A 1 98 ? -1.074 10.207 9.614 1.00 81.56 98 THR A N 1
ATOM 781 C CA . THR A 1 98 ? -0.492 9.796 10.901 1.00 81.56 98 THR A CA 1
ATOM 782 C C . THR A 1 98 ? 0.794 8.982 10.722 1.00 81.56 98 THR A C 1
ATOM 784 O O . THR A 1 98 ? 1.661 8.997 11.591 1.00 81.56 98 THR A O 1
ATOM 787 N N . ARG A 1 99 ? 0.947 8.286 9.585 1.00 82.19 99 ARG A N 1
ATOM 788 C CA . ARG A 1 99 ? 2.160 7.543 9.217 1.00 82.19 99 ARG A CA 1
ATOM 789 C C . ARG A 1 99 ? 2.454 7.654 7.723 1.00 82.19 99 ARG A C 1
ATOM 791 O O . ARG A 1 99 ? 1.542 7.721 6.904 1.00 82.19 99 ARG A O 1
ATOM 798 N N . ARG A 1 100 ? 3.741 7.620 7.371 1.00 84.81 100 ARG A N 1
ATOM 799 C CA . ARG A 1 100 ? 4.246 7.572 5.990 1.00 84.81 100 ARG A CA 1
ATOM 800 C C . ARG A 1 100 ? 5.320 6.488 5.888 1.00 84.81 100 ARG A C 1
ATOM 802 O O . ARG A 1 100 ? 6.131 6.351 6.799 1.00 84.81 100 ARG A O 1
ATOM 809 N N . ALA A 1 101 ? 5.345 5.752 4.782 1.00 78.62 101 ALA A N 1
ATOM 810 C CA . ALA A 1 101 ? 6.425 4.827 4.448 1.00 78.62 101 ALA A CA 1
ATOM 811 C C . ALA A 1 101 ? 6.641 4.788 2.934 1.00 78.62 101 ALA A C 1
ATOM 813 O O . ALA A 1 101 ? 5.695 4.923 2.159 1.00 78.62 101 ALA A O 1
ATOM 814 N N . CYS A 1 102 ? 7.892 4.597 2.524 1.00 77.12 102 CYS A N 1
ATOM 815 C CA . CYS A 1 102 ? 8.270 4.345 1.141 1.00 77.12 102 CYS A CA 1
ATOM 816 C C . CYS A 1 102 ? 8.958 2.984 1.087 1.00 77.12 102 CYS A C 1
ATOM 818 O O . CYS A 1 102 ? 9.916 2.746 1.822 1.00 77.12 102 CYS A O 1
ATOM 820 N N . PHE A 1 103 ? 8.462 2.097 0.230 1.00 79.62 103 PHE A N 1
ATOM 821 C CA . PHE A 1 103 ? 9.021 0.764 0.057 1.00 79.62 103 PHE A CA 1
ATOM 822 C C . PHE A 1 103 ? 9.712 0.679 -1.295 1.00 79.62 103 PHE A C 1
ATOM 824 O O . PHE A 1 103 ? 9.166 1.116 -2.311 1.00 79.62 103 PHE A O 1
ATOM 831 N N . ALA A 1 104 ? 10.898 0.075 -1.315 1.00 73.56 104 ALA A N 1
ATOM 832 C CA . ALA A 1 104 ? 11.561 -0.249 -2.566 1.00 73.56 104 ALA A CA 1
ATOM 833 C C . ALA A 1 104 ? 10.650 -1.142 -3.428 1.00 73.56 104 ALA A C 1
ATOM 835 O O . ALA A 1 104 ? 9.994 -2.062 -2.934 1.00 73.56 104 ALA A O 1
ATOM 836 N N . GLY A 1 105 ? 10.573 -0.829 -4.721 1.00 69.69 105 GLY A N 1
ATOM 837 C CA . GLY A 1 105 ? 9.700 -1.521 -5.666 1.00 69.69 105 GLY A CA 1
ATOM 838 C C . GLY A 1 105 ? 10.264 -2.856 -6.157 1.00 69.69 105 GLY A C 1
ATOM 839 O O . GLY A 1 105 ? 11.227 -3.404 -5.627 1.00 69.69 105 GLY A O 1
ATOM 840 N N . ALA A 1 106 ? 9.673 -3.376 -7.226 1.00 68.88 106 ALA A N 1
ATOM 841 C CA . ALA A 1 106 ? 10.185 -4.537 -7.942 1.00 68.88 106 ALA A CA 1
ATOM 842 C C . ALA A 1 106 ? 10.292 -4.204 -9.431 1.00 68.88 106 ALA A C 1
ATOM 844 O O . ALA A 1 106 ? 9.384 -3.592 -9.993 1.00 68.88 106 ALA A O 1
ATOM 845 N N . LEU A 1 107 ? 11.375 -4.637 -10.071 1.00 67.06 107 LEU A N 1
ATOM 846 C CA . LEU A 1 107 ? 11.529 -4.609 -11.520 1.00 67.06 107 LEU A CA 1
ATOM 847 C C . LEU A 1 107 ? 10.995 -5.923 -12.087 1.00 67.06 107 LEU A C 1
ATOM 849 O O . LEU A 1 107 ? 11.673 -6.949 -12.049 1.00 67.06 107 LEU A O 1
ATOM 853 N N . ARG A 1 108 ? 9.767 -5.905 -12.610 1.00 63.78 108 ARG A N 1
ATOM 854 C CA . ARG A 1 108 ? 9.136 -7.088 -13.215 1.00 63.78 108 ARG A CA 1
ATOM 855 C C . ARG A 1 108 ? 9.360 -7.145 -14.720 1.00 63.78 108 ARG A C 1
ATOM 857 O O . ARG A 1 108 ? 8.445 -6.884 -15.503 1.00 63.78 108 ARG A O 1
ATOM 864 N N . TYR A 1 109 ? 10.563 -7.523 -15.131 1.00 62.31 109 TYR A N 1
ATOM 865 C CA . TYR A 1 109 ? 10.928 -7.724 -16.536 1.00 62.31 109 TYR A CA 1
ATOM 866 C C . TYR A 1 109 ? 10.007 -8.707 -17.285 1.00 62.31 109 TYR A C 1
ATOM 868 O O . TYR A 1 109 ? 9.819 -8.582 -18.498 1.00 62.31 109 TYR A O 1
ATOM 876 N N . SER A 1 110 ? 9.388 -9.656 -16.585 1.00 64.56 110 SER A N 1
ATOM 877 C CA . SER A 1 110 ? 8.394 -10.596 -17.108 1.00 64.56 110 SER A CA 1
ATOM 878 C C . SER A 1 110 ? 7.117 -9.905 -17.592 1.00 64.56 110 SER A C 1
ATOM 880 O O . SER A 1 110 ? 6.518 -10.337 -18.576 1.00 64.56 110 SER A O 1
ATOM 882 N N . LYS A 1 111 ? 6.736 -8.792 -16.956 1.00 62.78 111 LYS A N 1
ATOM 883 C CA . LYS A 1 111 ? 5.578 -7.968 -17.328 1.00 62.78 111 LYS A CA 1
ATOM 884 C C . LYS A 1 111 ? 5.932 -6.838 -18.292 1.00 62.78 111 LYS A C 1
ATOM 886 O O . LYS A 1 111 ? 5.054 -6.086 -18.712 1.00 62.78 111 LYS A O 1
ATOM 891 N N . TYR A 1 112 ? 7.207 -6.704 -18.655 1.00 68.69 112 TYR A N 1
ATOM 892 C CA . TYR A 1 112 ? 7.651 -5.670 -19.580 1.00 68.69 112 TYR A CA 1
ATOM 893 C C . TYR A 1 112 ? 7.354 -6.090 -21.017 1.00 68.69 112 TYR A C 1
ATOM 895 O O . TYR A 1 112 ? 7.804 -7.137 -21.489 1.00 68.69 112 TYR A O 1
ATOM 903 N N . GLY A 1 113 ? 6.643 -5.223 -21.739 1.00 66.06 113 GLY A N 1
ATOM 904 C CA . GLY A 1 113 ? 6.511 -5.333 -23.187 1.00 66.06 113 GLY A CA 1
ATOM 905 C C . GLY A 1 113 ? 7.865 -5.218 -23.902 1.00 66.06 113 GLY A C 1
ATOM 906 O O . GLY A 1 113 ? 8.879 -4.807 -23.327 1.00 66.06 113 GLY A O 1
ATOM 907 N N . TRP A 1 114 ? 7.878 -5.552 -25.193 1.00 55.81 114 TRP A N 1
ATOM 908 C CA . TRP A 1 114 ? 9.081 -5.546 -26.038 1.00 55.81 114 TRP A CA 1
ATOM 909 C C . TRP A 1 114 ? 9.832 -4.202 -26.020 1.00 55.81 114 TRP A C 1
ATOM 911 O O . TRP A 1 114 ? 11.064 -4.166 -26.065 1.00 55.81 114 TRP A O 1
ATOM 921 N N . LEU A 1 115 ? 9.094 -3.097 -25.895 1.00 56.06 115 LEU A N 1
ATOM 922 C CA . LEU A 1 115 ? 9.644 -1.750 -25.937 1.00 56.06 115 LEU A CA 1
ATOM 923 C C . LEU A 1 115 ? 10.355 -1.358 -24.627 1.00 56.06 115 LEU A C 1
ATOM 925 O O . LEU A 1 115 ? 11.465 -0.824 -24.672 1.00 56.06 115 LEU A O 1
ATOM 929 N N . LYS A 1 116 ? 9.806 -1.743 -23.463 1.00 61.94 116 LYS A N 1
ATOM 930 C CA . LYS A 1 116 ? 10.462 -1.580 -22.148 1.00 61.94 116 LYS A CA 1
ATOM 931 C C . LYS A 1 116 ? 11.753 -2.407 -22.052 1.00 61.94 116 LYS A C 1
ATOM 933 O O . LYS A 1 116 ? 12.771 -1.907 -21.577 1.00 61.94 116 LYS A O 1
ATOM 938 N N . LYS A 1 117 ? 11.766 -3.634 -22.593 1.00 67.31 117 LYS A N 1
ATOM 939 C CA . LYS A 1 117 ? 12.984 -4.472 -22.654 1.00 67.31 117 LYS A CA 1
ATOM 940 C C . LYS A 1 117 ? 14.092 -3.842 -23.508 1.00 67.31 117 LYS A C 1
ATOM 942 O O . LYS A 1 117 ? 15.262 -3.901 -23.130 1.00 67.31 117 LYS A O 1
ATOM 947 N N . ARG A 1 118 ? 13.741 -3.196 -24.630 1.00 63.66 118 ARG A N 1
ATOM 948 C CA . ARG A 1 118 ? 14.695 -2.428 -25.455 1.00 63.66 118 ARG A CA 1
ATOM 949 C C . ARG A 1 118 ? 15.276 -1.226 -24.712 1.00 63.66 118 ARG A C 1
ATOM 951 O O . ARG A 1 118 ? 16.480 -1.007 -24.797 1.00 63.66 118 ARG A O 1
ATOM 958 N N . MET A 1 119 ? 14.454 -0.479 -23.973 1.00 57.25 119 MET A N 1
ATOM 959 C CA . MET A 1 119 ? 14.928 0.660 -23.177 1.00 57.25 119 MET A CA 1
ATOM 960 C C . MET A 1 119 ? 15.940 0.226 -22.108 1.00 57.25 119 MET A C 1
ATOM 962 O O . MET A 1 119 ? 16.979 0.860 -21.957 1.00 57.25 119 MET A O 1
ATOM 966 N N . MET A 1 120 ? 15.678 -0.875 -21.404 1.00 65.00 120 MET A N 1
ATOM 967 C CA . MET A 1 120 ? 16.574 -1.344 -20.342 1.00 65.00 120 MET A CA 1
ATOM 968 C C . MET A 1 120 ? 17.922 -1.829 -20.871 1.00 65.00 120 MET A C 1
ATOM 970 O O . MET A 1 120 ? 18.951 -1.503 -20.286 1.00 65.00 120 MET A O 1
ATOM 974 N N . ARG A 1 121 ? 17.937 -2.535 -22.010 1.00 64.94 121 ARG A N 1
ATOM 975 C CA . ARG A 1 121 ? 19.189 -2.913 -22.685 1.00 64.94 121 ARG A CA 1
ATOM 976 C C . ARG A 1 121 ? 20.039 -1.683 -23.005 1.00 64.94 121 ARG A C 1
ATOM 978 O O . ARG A 1 121 ? 21.236 -1.670 -22.753 1.00 64.94 121 ARG A O 1
ATOM 985 N N . TRP A 1 122 ? 19.383 -0.625 -23.462 1.00 58.38 122 TRP A N 1
ATOM 986 C CA . TRP A 1 122 ? 20.026 0.633 -23.806 1.00 58.38 122 TRP A CA 1
ATOM 987 C C . TRP A 1 122 ? 20.552 1.412 -22.581 1.00 58.38 122 TRP A C 1
ATOM 989 O O . TRP A 1 122 ? 21.617 2.025 -22.642 1.00 58.38 122 TRP A O 1
ATOM 999 N N . ILE A 1 123 ? 19.846 1.365 -21.444 1.00 57.50 123 ILE A N 1
ATOM 1000 C CA . ILE A 1 123 ? 20.304 1.954 -20.170 1.00 57.50 123 ILE A CA 1
ATOM 1001 C C . ILE A 1 123 ? 21.486 1.165 -19.586 1.00 57.50 123 ILE A C 1
ATOM 1003 O O . ILE A 1 123 ? 22.455 1.776 -19.133 1.00 57.50 123 ILE A O 1
ATOM 1007 N N . ALA A 1 124 ? 21.440 -0.170 -19.617 1.00 63.28 124 ALA A N 1
ATOM 1008 C CA . ALA A 1 124 ? 22.539 -1.041 -19.190 1.00 63.28 124 ALA A CA 1
ATOM 1009 C C . ALA A 1 124 ? 23.822 -0.753 -19.995 1.00 63.28 124 ALA A C 1
ATOM 1011 O O . ALA A 1 124 ? 24.881 -0.492 -19.428 1.00 63.28 124 ALA A O 1
ATOM 1012 N N . GLU A 1 125 ? 23.703 -0.661 -21.324 1.00 63.25 125 GLU A N 1
ATOM 1013 C CA . GLU A 1 125 ? 24.808 -0.291 -22.219 1.00 63.25 125 GLU A CA 1
ATOM 1014 C C . GLU A 1 125 ? 25.395 1.093 -21.893 1.00 63.25 125 GLU A C 1
ATOM 1016 O O . GLU A 1 125 ? 26.613 1.264 -21.887 1.00 63.25 125 GLU A O 1
ATOM 1021 N N . LYS A 1 126 ? 24.549 2.081 -21.568 1.00 54.19 126 LYS A N 1
ATOM 1022 C CA . LYS A 1 126 ? 24.998 3.444 -21.233 1.00 54.19 126 LYS A CA 1
ATOM 1023 C C . LYS A 1 126 ? 25.592 3.605 -19.839 1.00 54.19 126 LYS A C 1
ATOM 1025 O O . LYS A 1 126 ? 26.423 4.485 -19.644 1.00 54.19 126 LYS A O 1
ATOM 1030 N N . SER A 1 127 ? 25.138 2.818 -18.873 1.00 54.53 127 SER A N 1
ATOM 1031 C CA . SER A 1 127 ? 25.612 2.891 -17.485 1.00 54.53 127 SER A CA 1
ATOM 1032 C C . SER A 1 127 ? 26.900 2.094 -17.258 1.00 54.53 127 SER A C 1
ATOM 1034 O O . SER A 1 127 ? 27.415 2.076 -16.143 1.00 54.53 127 SER A O 1
ATOM 1036 N N . GLY A 1 128 ? 27.413 1.402 -18.286 1.00 52.88 128 GLY A N 1
ATOM 1037 C CA . GLY A 1 128 ? 28.549 0.485 -18.156 1.00 52.88 128 GLY A CA 1
ATOM 1038 C C . GLY A 1 128 ? 28.247 -0.739 -17.281 1.00 52.88 128 GLY A C 1
ATOM 1039 O O . GLY A 1 128 ? 29.126 -1.571 -17.063 1.00 52.88 128 GLY A O 1
ATOM 1040 N N . SER A 1 129 ? 27.012 -0.871 -16.791 1.00 48.50 129 SER A N 1
ATOM 1041 C CA . SER A 1 129 ? 26.554 -2.011 -16.010 1.00 48.50 129 SER A CA 1
ATOM 1042 C C . SER A 1 129 ? 26.016 -3.081 -16.947 1.00 48.50 129 SER A C 1
ATOM 1044 O O . SER A 1 129 ? 25.076 -2.847 -17.702 1.00 48.50 129 SER A O 1
ATOM 1046 N N . LYS A 1 130 ? 26.552 -4.302 -16.861 1.00 51.41 130 LYS A N 1
ATOM 1047 C CA . LYS A 1 130 ? 25.896 -5.485 -17.433 1.00 51.41 130 LYS A CA 1
ATOM 1048 C C . LYS A 1 130 ? 24.675 -5.821 -16.577 1.00 51.41 130 LYS A C 1
ATOM 1050 O O . LYS A 1 130 ? 24.711 -6.740 -15.770 1.00 51.41 130 LYS A O 1
ATOM 1055 N N . THR A 1 131 ? 23.611 -5.032 -16.680 1.00 51.00 131 THR A N 1
ATOM 1056 C CA . THR A 1 131 ? 22.366 -5.344 -15.982 1.00 51.00 131 THR A CA 1
ATOM 1057 C C . THR A 1 131 ? 21.734 -6.536 -16.691 1.00 51.00 131 THR A C 1
ATOM 1059 O O . THR A 1 131 ? 21.345 -6.444 -17.858 1.00 51.00 131 THR A O 1
ATOM 1062 N N . GLU A 1 132 ? 21.669 -7.678 -16.013 1.00 55.16 132 GLU A N 1
ATOM 1063 C CA . GLU A 1 132 ? 20.946 -8.846 -16.505 1.00 55.16 132 GLU A CA 1
ATOM 1064 C C . GLU A 1 132 ? 19.448 -8.522 -16.505 1.00 55.16 132 GLU A C 1
ATOM 1066 O O . GLU A 1 132 ? 18.755 -8.593 -15.503 1.00 55.16 132 GLU A O 1
ATOM 1071 N N . THR A 1 133 ? 18.931 -8.098 -17.654 1.00 54.91 133 THR A N 1
ATOM 1072 C CA . THR A 1 133 ? 17.526 -7.678 -17.839 1.00 54.91 133 THR A CA 1
ATOM 1073 C C . THR A 1 133 ? 16.566 -8.862 -18.035 1.00 54.91 133 THR A C 1
ATOM 1075 O O . THR A 1 133 ? 15.475 -8.717 -18.591 1.00 54.91 133 THR A O 1
ATOM 1078 N N . THR A 1 134 ? 17.003 -10.061 -17.650 1.00 56.81 134 THR A N 1
ATOM 1079 C CA . THR A 1 134 ? 16.362 -11.343 -17.967 1.00 56.81 134 THR A CA 1
ATOM 1080 C C . THR A 1 134 ? 15.504 -11.901 -16.838 1.00 56.81 134 THR A C 1
ATOM 1082 O O . THR A 1 134 ? 14.676 -12.767 -17.108 1.00 56.81 134 THR A O 1
ATOM 1085 N N . HIS A 1 135 ? 15.642 -11.392 -15.613 1.00 56.47 135 HIS A N 1
ATOM 1086 C CA . HIS A 1 135 ? 14.925 -11.892 -14.440 1.00 56.47 135 HIS A CA 1
ATOM 1087 C C . HIS A 1 135 ? 14.168 -10.772 -13.737 1.00 56.47 135 HIS A C 1
ATOM 1089 O O . HIS A 1 135 ? 14.596 -9.625 -13.767 1.00 56.47 135 HIS A O 1
ATOM 1095 N N . ASP A 1 136 ? 13.047 -11.107 -13.099 1.00 68.81 136 ASP A N 1
ATOM 1096 C CA . ASP A 1 136 ? 12.357 -10.180 -12.204 1.00 68.81 136 ASP A CA 1
ATOM 1097 C C . ASP A 1 136 ? 13.209 -9.950 -10.952 1.00 68.81 136 ASP A C 1
ATOM 1099 O O . ASP A 1 136 ? 13.659 -10.909 -10.327 1.00 68.81 136 ASP A O 1
ATOM 1103 N N . TYR A 1 137 ? 13.395 -8.690 -10.563 1.00 71.19 137 TYR A N 1
ATOM 1104 C CA . TYR A 1 137 ? 14.082 -8.329 -9.325 1.00 71.19 137 TYR A CA 1
ATOM 1105 C C . TYR A 1 137 ? 13.082 -7.743 -8.342 1.00 71.19 137 TYR A C 1
ATOM 1107 O O . TYR A 1 137 ? 12.416 -6.748 -8.625 1.00 71.19 137 TYR A O 1
ATOM 1115 N N . GLU A 1 138 ? 12.982 -8.356 -7.172 1.00 80.62 138 GLU A N 1
ATOM 1116 C CA . GLU A 1 138 ? 12.189 -7.857 -6.058 1.00 80.62 138 GLU A CA 1
ATOM 1117 C C . GLU A 1 138 ? 13.132 -7.190 -5.055 1.00 80.62 138 GLU A C 1
ATOM 1119 O O . GLU A 1 138 ? 13.953 -7.865 -4.443 1.00 80.62 138 GLU A O 1
ATOM 1124 N N . TYR A 1 139 ? 13.025 -5.865 -4.914 1.00 77.94 139 TYR A N 1
ATOM 1125 C CA . TYR A 1 139 ? 13.799 -5.091 -3.934 1.00 77.94 139 TYR A CA 1
ATOM 1126 C C . TYR A 1 139 ? 12.975 -4.729 -2.701 1.00 77.94 139 TYR A C 1
ATOM 1128 O O . TYR A 1 139 ? 13.489 -4.103 -1.779 1.00 77.94 139 TYR A O 1
ATOM 1136 N N . THR A 1 140 ? 11.689 -5.085 -2.692 1.00 85.44 140 THR A N 1
ATOM 1137 C CA . THR A 1 140 ? 10.797 -4.818 -1.570 1.00 85.44 140 THR A CA 1
ATOM 1138 C C . THR A 1 140 ? 11.278 -5.560 -0.334 1.00 85.44 140 THR A C 1
ATOM 1140 O O . THR A 1 140 ? 11.281 -6.789 -0.295 1.00 85.44 140 THR A O 1
ATOM 1143 N N . ASP A 1 141 ? 11.636 -4.787 0.686 1.00 88.94 141 ASP A N 1
ATOM 1144 C CA . ASP A 1 141 ? 11.882 -5.287 2.028 1.00 88.94 141 ASP A CA 1
ATOM 1145 C C . ASP A 1 141 ? 10.535 -5.635 2.680 1.00 88.94 141 ASP A C 1
ATOM 1147 O O . ASP A 1 141 ? 9.788 -4.768 3.145 1.00 88.94 141 ASP A O 1
ATOM 1151 N N . TRP A 1 142 ? 10.188 -6.920 2.633 1.00 94.12 142 TRP A N 1
ATOM 1152 C CA . TRP A 1 142 ? 8.913 -7.420 3.141 1.00 94.12 142 TRP A CA 1
ATOM 1153 C C . TRP A 1 142 ? 8.809 -7.368 4.664 1.00 94.12 142 TRP A C 1
ATOM 1155 O O . TRP A 1 142 ? 7.700 -7.212 5.173 1.00 94.12 142 TRP A O 1
ATOM 1165 N N . ASP A 1 143 ? 9.928 -7.439 5.383 1.00 95.31 143 ASP A N 1
ATOM 1166 C CA . ASP A 1 143 ? 9.937 -7.303 6.840 1.00 95.31 143 ASP A CA 1
ATOM 1167 C C . ASP A 1 143 ? 9.592 -5.865 7.239 1.00 95.31 143 ASP A C 1
ATOM 1169 O O . ASP A 1 143 ? 8.804 -5.646 8.159 1.00 95.31 143 ASP A O 1
ATOM 1173 N N . THR A 1 144 ? 10.084 -4.881 6.483 1.00 91.25 144 THR A N 1
ATOM 1174 C CA . THR A 1 144 ? 9.730 -3.466 6.657 1.00 91.25 144 THR A CA 1
ATOM 1175 C C . THR A 1 144 ? 8.253 -3.209 6.339 1.00 91.25 144 THR A C 1
ATOM 1177 O O . THR A 1 144 ? 7.589 -2.470 7.068 1.00 91.25 144 THR A O 1
ATOM 1180 N N . VAL A 1 145 ? 7.701 -3.842 5.294 1.00 95.38 145 VAL A N 1
ATOM 1181 C CA . VAL A 1 145 ? 6.254 -3.789 4.990 1.00 95.38 145 VAL A CA 1
ATOM 1182 C C . VAL A 1 145 ? 5.434 -4.381 6.140 1.00 95.38 145 VAL A C 1
ATOM 1184 O O . VAL A 1 145 ? 4.459 -3.774 6.590 1.00 95.38 145 VAL A O 1
ATOM 1187 N N . ASP A 1 146 ? 5.839 -5.548 6.643 1.00 97.50 146 ASP A N 1
ATOM 1188 C CA . ASP A 1 146 ? 5.160 -6.222 7.746 1.00 97.50 146 ASP A CA 1
ATOM 1189 C C . ASP A 1 146 ? 5.219 -5.399 9.033 1.00 97.50 146 ASP A C 1
ATOM 1191 O O . ASP A 1 146 ? 4.210 -5.283 9.732 1.00 97.50 146 ASP A O 1
ATOM 1195 N N . GLN A 1 147 ? 6.374 -4.814 9.349 1.00 96.38 147 GLN A N 1
ATOM 1196 C CA . GLN A 1 147 ? 6.536 -3.982 10.535 1.00 96.38 147 GLN A CA 1
ATOM 1197 C C . GLN A 1 147 ? 5.675 -2.723 10.449 1.00 96.38 147 GLN A C 1
ATOM 1199 O O . GLN A 1 147 ? 4.931 -2.433 11.382 1.00 96.38 147 GLN A O 1
ATOM 1204 N N . PHE A 1 148 ? 5.682 -2.039 9.303 1.00 95.25 148 PHE A N 1
ATOM 1205 C CA . PHE A 1 148 ? 4.840 -0.866 9.086 1.00 95.25 148 PHE A CA 1
ATOM 1206 C C . PHE A 1 148 ? 3.352 -1.170 9.315 1.00 95.25 148 PHE A C 1
ATOM 1208 O O . PHE A 1 148 ? 2.654 -0.419 9.996 1.00 95.25 148 PHE A O 1
ATOM 1215 N N . ALA A 1 149 ? 2.862 -2.292 8.782 1.00 96.94 149 ALA A N 1
ATOM 1216 C CA . ALA A 1 149 ? 1.468 -2.693 8.943 1.00 96.94 149 ALA A CA 1
ATOM 1217 C C . ALA A 1 149 ? 1.123 -3.103 10.387 1.00 96.94 149 ALA A C 1
ATOM 1219 O O . ALA A 1 149 ? 0.015 -2.825 10.852 1.00 96.94 149 ALA A O 1
ATOM 1220 N N . LYS A 1 150 ? 2.056 -3.735 11.114 1.00 96.50 150 LYS A N 1
ATOM 1221 C CA . LYS A 1 150 ? 1.892 -4.039 12.547 1.00 96.50 150 LYS A CA 1
ATOM 1222 C C . LYS A 1 150 ? 1.800 -2.766 13.377 1.00 96.50 150 LYS A C 1
ATOM 1224 O O . LYS A 1 150 ? 0.880 -2.654 14.183 1.00 96.50 150 LYS A O 1
ATOM 1229 N N . ASP A 1 151 ? 2.703 -1.818 13.149 1.00 95.00 151 ASP A N 1
ATOM 1230 C CA . ASP A 1 151 ? 2.737 -0.550 13.879 1.00 95.00 151 ASP A CA 1
ATOM 1231 C C . ASP A 1 151 ? 1.459 0.254 13.631 1.00 95.00 151 ASP A C 1
ATOM 1233 O O . ASP A 1 151 ? 0.839 0.754 14.565 1.00 95.00 151 ASP A O 1
ATOM 1237 N N . PHE A 1 152 ? 1.005 0.307 12.375 1.00 94.12 152 PHE A N 1
ATOM 1238 C CA . PHE A 1 152 ? -0.255 0.958 12.032 1.00 94.12 152 PHE A CA 1
ATOM 1239 C C . PHE A 1 152 ? -1.456 0.297 12.732 1.00 94.12 152 PHE A C 1
ATOM 1241 O O . PHE A 1 152 ? -2.315 0.992 13.267 1.00 94.12 152 PHE A O 1
ATOM 1248 N N . ALA A 1 153 ? -1.517 -1.038 12.791 1.00 94.50 153 ALA A N 1
ATOM 1249 C CA . ALA A 1 153 ? -2.581 -1.739 13.515 1.00 94.50 153 ALA A CA 1
ATOM 1250 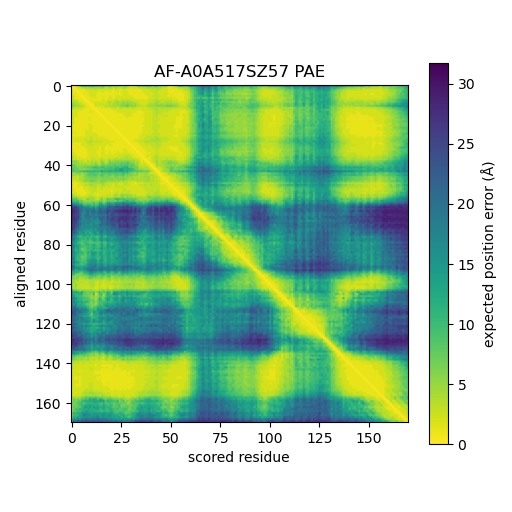C C . ALA A 1 153 ? -2.536 -1.481 15.032 1.00 94.50 153 ALA A C 1
ATOM 1252 O O . ALA A 1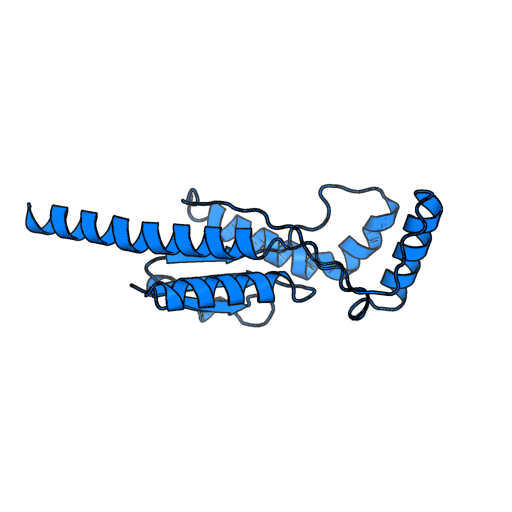 153 ? -3.586 -1.292 15.651 1.00 94.50 153 ALA A O 1
ATOM 1253 N N . ALA A 1 154 ? -1.339 -1.462 15.623 1.00 93.38 154 ALA A N 1
ATOM 1254 C CA . ALA A 1 154 ? -1.147 -1.208 17.047 1.00 93.38 154 ALA A CA 1
ATOM 1255 C C . ALA A 1 154 ? -1.636 0.192 17.443 1.00 93.38 154 ALA A C 1
ATOM 1257 O O . ALA A 1 154 ? -2.387 0.316 18.410 1.00 93.38 154 ALA A O 1
ATOM 1258 N N . ASP A 1 155 ? -1.303 1.218 16.655 1.00 90.94 155 ASP A N 1
ATOM 1259 C CA . ASP A 1 155 ? -1.781 2.587 16.874 1.00 90.94 155 ASP A CA 1
ATOM 1260 C C . ASP A 1 155 ? -3.306 2.681 16.850 1.00 90.94 155 ASP A C 1
ATOM 1262 O O . ASP A 1 155 ? -3.905 3.337 17.699 1.00 90.94 155 ASP A O 1
ATOM 1266 N N . LEU A 1 156 ? -3.959 2.015 15.893 1.00 89.25 156 LEU A N 1
ATOM 1267 C CA . LEU A 1 156 ? -5.419 2.026 15.800 1.00 89.25 156 LEU A CA 1
ATOM 1268 C C . LEU A 1 156 ? -6.064 1.428 17.054 1.00 89.25 156 LEU A C 1
ATOM 1270 O O . LEU A 1 156 ? -7.023 1.983 17.596 1.00 89.25 156 LEU A O 1
ATOM 1274 N N . ILE A 1 157 ? -5.522 0.310 17.540 1.00 90.44 157 ILE A N 1
ATOM 1275 C CA . ILE A 1 157 ? -5.988 -0.360 18.760 1.00 90.44 157 ILE A CA 1
ATOM 1276 C C . ILE A 1 157 ? -5.739 0.512 19.999 1.00 90.44 157 ILE A C 1
ATOM 1278 O O . ILE A 1 157 ? -6.645 0.666 20.828 1.00 90.44 157 ILE A O 1
ATOM 1282 N N . GLY A 1 158 ? -4.557 1.122 20.100 1.00 87.31 158 GLY A N 1
ATOM 1283 C CA . GLY A 1 158 ? -4.192 2.036 21.184 1.00 87.31 158 GLY A CA 1
ATOM 1284 C C . GLY A 1 158 ? -5.106 3.261 21.248 1.00 87.31 158 GLY A C 1
ATOM 1285 O O . GLY A 1 158 ? -5.796 3.465 22.247 1.00 87.31 158 GLY A O 1
ATOM 1286 N N . ASN A 1 159 ? -5.218 4.002 20.142 1.00 82.06 159 ASN A N 1
ATOM 1287 C CA . ASN A 1 159 ? -6.002 5.238 20.045 1.00 82.06 159 ASN A CA 1
ATOM 1288 C C . ASN A 1 159 ? -7.484 5.040 20.399 1.00 82.06 159 ASN A C 1
ATOM 1290 O O . ASN A 1 159 ? -8.131 5.921 20.971 1.00 82.06 159 ASN A O 1
ATOM 1294 N N . LYS A 1 160 ? -8.057 3.876 20.066 1.00 76.75 160 LYS A N 1
ATOM 1295 C CA . LYS A 1 160 ? -9.440 3.556 20.437 1.00 76.75 160 LYS A CA 1
ATOM 1296 C C . LYS A 1 160 ? -9.594 3.342 21.942 1.00 76.75 160 LYS A C 1
ATOM 1298 O O . LYS A 1 160 ? -10.593 3.774 22.517 1.00 76.75 160 LYS A O 1
ATOM 1303 N N . THR A 1 161 ? -8.634 2.657 22.557 1.00 76.81 161 THR A N 1
ATOM 1304 C CA . THR A 1 161 ? -8.648 2.372 23.997 1.00 76.81 161 THR A CA 1
ATOM 1305 C C . THR A 1 161 ? -8.627 3.676 24.791 1.00 76.81 161 THR A C 1
ATOM 1307 O O . THR A 1 161 ? -9.440 3.849 25.696 1.00 76.81 161 THR A O 1
ATOM 1310 N N . GLU A 1 162 ? -7.798 4.632 24.372 1.00 78.25 162 GLU A N 1
ATOM 1311 C CA . GLU A 1 162 ? -7.731 5.966 24.974 1.00 78.25 162 GLU A CA 1
ATOM 1312 C C . GLU A 1 162 ? -9.052 6.740 24.829 1.00 78.25 162 GLU A C 1
ATOM 1314 O O . GLU A 1 162 ? -9.589 7.216 25.828 1.00 78.25 162 GLU A O 1
ATOM 1319 N N . ARG A 1 163 ? -9.656 6.794 23.627 1.00 77.00 163 ARG A N 1
ATOM 1320 C CA . ARG A 1 163 ? -10.958 7.475 23.428 1.00 77.00 163 ARG A CA 1
ATOM 1321 C C . ARG A 1 163 ? -12.076 6.889 24.289 1.00 77.00 163 ARG A C 1
ATOM 1323 O O . ARG A 1 163 ? -12.898 7.639 24.813 1.00 77.00 163 ARG A O 1
ATOM 1330 N N . LEU A 1 164 ? -12.127 5.563 24.425 1.00 74.56 164 LEU A N 1
ATOM 1331 C CA . LEU A 1 164 ? -13.132 4.896 25.258 1.00 74.56 164 LEU A CA 1
ATOM 1332 C C . LEU A 1 164 ? -12.941 5.232 26.740 1.00 74.56 164 LEU A C 1
ATOM 1334 O O . LEU A 1 164 ? -13.923 5.486 27.432 1.00 74.56 164 LEU A O 1
ATOM 1338 N N . GLN A 1 165 ? -11.697 5.288 27.220 1.00 77.94 165 GLN A N 1
ATOM 1339 C CA . GLN A 1 165 ? -11.403 5.680 28.598 1.00 77.94 165 GLN A CA 1
ATOM 1340 C C . GLN A 1 165 ? -11.755 7.148 28.869 1.00 77.94 165 GLN A C 1
ATOM 1342 O O . GLN A 1 165 ? -12.378 7.437 29.888 1.00 77.94 165 GLN A O 1
ATOM 1347 N N . SER A 1 166 ? -11.451 8.067 27.946 1.00 73.50 166 SER A N 1
ATOM 1348 C CA . SER A 1 166 ? -11.834 9.480 28.077 1.00 73.50 166 SER A CA 1
ATOM 1349 C C . SER A 1 166 ? -13.353 9.692 28.053 1.00 73.50 166 SER A C 1
ATOM 1351 O O . SER A 1 166 ? -13.864 10.517 28.806 1.00 73.50 166 SER A O 1
ATOM 1353 N N . SER A 1 167 ? -14.088 8.922 27.241 1.00 74.81 167 SER A N 1
ATOM 1354 C CA . SER A 1 167 ? -15.556 8.991 27.168 1.00 74.81 167 SER A CA 1
ATOM 1355 C C . SER A 1 167 ? -16.265 8.408 28.393 1.00 74.81 167 SER A C 1
ATOM 1357 O O . SER A 1 167 ? -17.411 8.765 28.629 1.00 74.81 167 SER A O 1
ATOM 1359 N N . LEU A 1 168 ? -15.633 7.489 29.128 1.00 74.19 168 LEU A N 1
ATOM 1360 C CA . LEU A 1 168 ? -16.178 6.922 30.369 1.00 74.19 168 LEU A CA 1
ATOM 1361 C C . LEU A 1 168 ? -15.827 7.765 31.607 1.00 74.19 168 LEU A C 1
ATOM 1363 O O . LEU A 1 168 ? -16.450 7.601 32.651 1.00 74.19 168 LEU A O 1
ATOM 1367 N N . ALA A 1 169 ? -14.815 8.629 31.498 1.00 68.94 169 ALA A N 1
ATOM 1368 C CA . ALA A 1 169 ? -14.371 9.543 32.550 1.00 68.94 169 ALA A CA 1
ATOM 1369 C C . ALA A 1 169 ? -15.046 10.931 32.493 1.00 68.94 169 ALA A C 1
ATOM 1371 O O . ALA A 1 169 ? -14.752 11.773 33.342 1.00 68.94 169 ALA A O 1
ATOM 1372 N N . SER A 1 170 ? -15.913 11.161 31.500 1.00 55.84 170 SER A N 1
ATOM 1373 C CA . SER A 1 170 ? -16.690 12.392 31.276 1.00 55.84 170 SER A CA 1
ATOM 1374 C C . SER A 1 170 ? -18.170 12.137 31.538 1.00 55.84 170 SER A C 1
ATOM 1376 O O . SER A 1 170 ? -18.834 13.050 32.072 1.00 55.84 170 SER A O 1
#